Protein AF-A0A7J6HGX5-F1 (afdb_monomer)

Radius of gyration: 16.49 Å; Cα contacts (8 Å, |Δi|>4): 50; chains: 1; bounding box: 38×16×42 Å

Structure (mmCIF, N/CA/C/O backbone):
data_AF-A0A7J6HGX5-F1
#
_entry.id   AF-A0A7J6HGX5-F1
#
loop_
_atom_site.group_PDB
_atom_site.id
_atom_site.type_symbol
_atom_site.label_atom_id
_atom_site.label_alt_id
_atom_site.label_comp_id
_atom_site.label_asym_id
_atom_site.label_entity_id
_atom_site.label_seq_id
_atom_site.pdbx_PDB_ins_code
_atom_site.Cartn_x
_atom_site.Cartn_y
_atom_site.Cartn_z
_atom_site.occupancy
_atom_site.B_iso_or_equiv
_atom_site.auth_seq_id
_atom_site.auth_comp_id
_atom_site.auth_asym_id
_atom_site.auth_atom_id
_atom_site.pdbx_PDB_model_num
ATOM 1 N N . GLU A 1 1 ? 17.273 -6.362 -30.127 1.00 51.91 1 GLU A N 1
ATOM 2 C CA . GLU A 1 1 ? 17.629 -6.023 -28.736 1.00 51.91 1 GLU A CA 1
ATOM 3 C C . GLU A 1 1 ? 17.046 -4.650 -28.428 1.00 51.91 1 GLU A C 1
ATOM 5 O O . GLU A 1 1 ? 17.251 -3.743 -29.227 1.00 51.91 1 GLU A O 1
ATOM 10 N N . ALA A 1 2 ? 16.206 -4.526 -27.397 1.00 48.31 2 ALA A N 1
ATOM 11 C CA . ALA A 1 2 ? 15.590 -3.245 -27.042 1.00 48.31 2 ALA A CA 1
ATOM 12 C C . ALA A 1 2 ? 16.646 -2.295 -26.439 1.00 48.31 2 ALA A C 1
ATOM 14 O O . ALA A 1 2 ? 17.582 -2.782 -25.801 1.00 48.31 2 ALA A O 1
ATOM 15 N N . PRO A 1 3 ? 16.533 -0.965 -26.622 1.00 61.53 3 PRO A N 1
ATOM 16 C CA . PRO A 1 3 ? 17.525 -0.022 -26.112 1.00 61.53 3 PRO A CA 1
ATOM 17 C C . PRO A 1 3 ? 17.670 -0.146 -24.592 1.00 61.53 3 PRO A C 1
ATOM 19 O O . PRO A 1 3 ? 16.670 -0.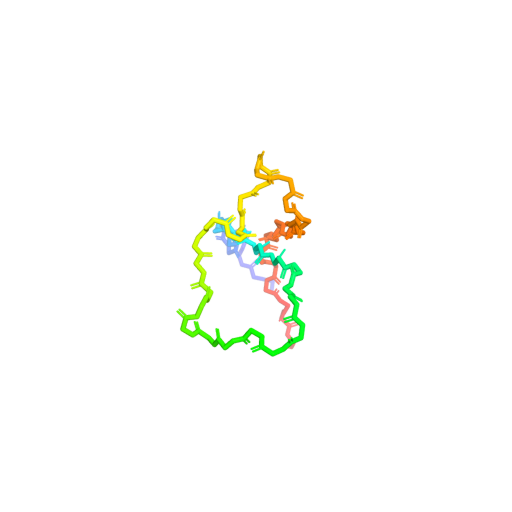221 -23.879 1.00 61.53 3 PRO A O 1
ATOM 22 N N . ALA A 1 4 ? 18.904 -0.089 -24.082 1.00 59.56 4 ALA A N 1
ATOM 23 C CA . ALA A 1 4 ? 19.197 -0.131 -22.644 1.00 59.56 4 ALA A CA 1
ATOM 24 C C . ALA A 1 4 ? 18.507 0.990 -21.829 1.00 59.56 4 ALA A C 1
ATOM 26 O O . ALA A 1 4 ? 18.433 0.902 -20.603 1.00 59.56 4 ALA A O 1
ATOM 27 N N . ASP A 1 5 ? 17.980 2.011 -22.514 1.00 57.97 5 ASP A N 1
ATOM 28 C CA . ASP A 1 5 ? 17.238 3.150 -21.962 1.00 57.97 5 ASP A CA 1
ATOM 29 C C . ASP A 1 5 ? 15.722 2.893 -21.814 1.00 57.97 5 ASP A C 1
ATOM 31 O O . ASP A 1 5 ? 14.985 3.726 -21.299 1.00 57.97 5 ASP A O 1
ATOM 35 N N . MET A 1 6 ? 15.236 1.711 -22.216 1.00 54.78 6 MET A N 1
ATOM 36 C CA . MET A 1 6 ? 13.847 1.274 -22.002 1.00 54.78 6 MET A CA 1
ATOM 37 C C . MET A 1 6 ? 13.666 0.519 -20.672 1.00 54.78 6 MET A C 1
ATOM 39 O O . MET A 1 6 ? 12.719 -0.245 -20.488 1.00 54.78 6 MET A O 1
ATOM 43 N N . GLN A 1 7 ? 14.581 0.728 -19.723 1.00 57.16 7 GLN A N 1
ATOM 44 C CA . GLN A 1 7 ? 14.382 0.325 -18.337 1.00 57.16 7 GLN A CA 1
ATOM 45 C C . GLN A 1 7 ? 13.361 1.278 -17.719 1.00 57.16 7 GLN A C 1
ATOM 47 O O . GLN A 1 7 ? 13.682 2.422 -17.397 1.00 57.16 7 GLN A O 1
ATOM 52 N N . CYS A 1 8 ? 12.120 0.812 -17.586 1.00 58.66 8 CYS A N 1
ATOM 53 C CA . CYS A 1 8 ? 11.057 1.531 -16.895 1.00 58.66 8 CYS A CA 1
ATOM 54 C C . CYS A 1 8 ? 11.548 1.889 -15.477 1.00 58.66 8 CYS A C 1
ATOM 56 O O . CYS A 1 8 ? 11.688 1.025 -14.611 1.00 58.66 8 CYS A O 1
ATOM 58 N N . LYS A 1 9 ? 11.893 3.169 -15.264 1.00 61.88 9 LYS A N 1
ATOM 59 C CA . LYS A 1 9 ? 12.346 3.714 -13.967 1.00 61.88 9 LYS A CA 1
ATOM 60 C C . LYS A 1 9 ? 11.182 3.933 -13.003 1.00 61.88 9 LYS A C 1
ATOM 62 O O . LYS A 1 9 ? 11.411 4.328 -11.857 1.00 61.88 9 LYS A O 1
ATOM 67 N N . ASP A 1 10 ? 9.958 3.686 -13.459 1.00 65.69 10 ASP A N 1
ATOM 68 C CA . ASP A 1 10 ? 8.766 3.809 -12.646 1.00 65.69 10 ASP A CA 1
ATOM 69 C C . ASP A 1 10 ? 8.786 2.746 -11.551 1.00 65.69 10 ASP A C 1
ATOM 71 O O . ASP A 1 10 ? 8.794 1.533 -11.782 1.00 65.69 10 ASP A O 1
ATOM 75 N N . LYS A 1 11 ? 8.846 3.234 -10.315 1.00 67.06 11 LYS A N 1
ATOM 76 C CA . LYS A 1 11 ? 8.786 2.405 -9.120 1.00 67.06 11 LYS A CA 1
ATOM 77 C C . LYS A 1 11 ? 7.328 2.310 -8.715 1.00 67.06 11 LYS A C 1
ATOM 79 O O . LYS A 1 11 ? 6.784 3.254 -8.149 1.00 67.06 11 LYS A O 1
ATOM 84 N N . PHE A 1 12 ? 6.716 1.165 -8.980 1.00 72.94 12 PHE A N 1
ATOM 85 C CA . PHE A 1 12 ? 5.379 0.880 -8.485 1.00 72.94 12 PHE A CA 1
ATOM 86 C C . PHE A 1 12 ? 5.473 0.177 -7.135 1.00 72.94 12 PHE A C 1
ATOM 88 O O . PHE A 1 12 ? 6.238 -0.776 -6.949 1.00 72.94 12 PHE A O 1
ATOM 95 N N . LEU A 1 13 ? 4.679 0.665 -6.189 1.00 78.00 13 LEU A N 1
ATOM 96 C CA . LEU A 1 13 ? 4.439 0.004 -4.921 1.00 78.00 13 LEU A CA 1
ATOM 97 C C . LEU A 1 13 ? 3.031 -0.576 -4.973 1.00 78.00 13 LEU A C 1
ATOM 99 O O . LEU A 1 13 ? 2.055 0.169 -4.967 1.00 78.00 13 LEU A O 1
ATOM 103 N N . LEU A 1 14 ? 2.932 -1.900 -5.038 1.00 80.62 14 LEU A N 1
ATOM 104 C CA . LEU A 1 14 ? 1.664 -2.583 -4.834 1.00 80.62 14 LEU A CA 1
ATOM 105 C C . LEU A 1 14 ? 1.523 -2.880 -3.342 1.00 80.62 14 LEU A C 1
ATOM 107 O O . LEU A 1 14 ? 2.373 -3.570 -2.778 1.00 80.62 14 LEU A O 1
ATOM 111 N N . GLN A 1 15 ? 0.462 -2.371 -2.722 1.00 79.62 15 GLN A N 1
ATOM 112 C CA . GLN A 1 15 ? 0.099 -2.682 -1.342 1.00 79.62 15 GLN A CA 1
ATOM 113 C C . GLN A 1 15 ? -1.204 -3.480 -1.336 1.00 79.62 15 GLN A C 1
ATOM 115 O O . GLN A 1 15 ? -2.133 -3.170 -2.082 1.00 79.62 15 GLN A O 1
ATOM 120 N N . SER A 1 16 ? -1.278 -4.506 -0.495 1.00 82.06 16 SER A N 1
ATOM 121 C CA . SER A 1 16 ? -2.503 -5.276 -0.270 1.00 82.06 16 SER A CA 1
ATOM 122 C C . SER A 1 16 ? -2.716 -5.479 1.222 1.00 82.06 16 SER A C 1
ATOM 124 O O . SER A 1 16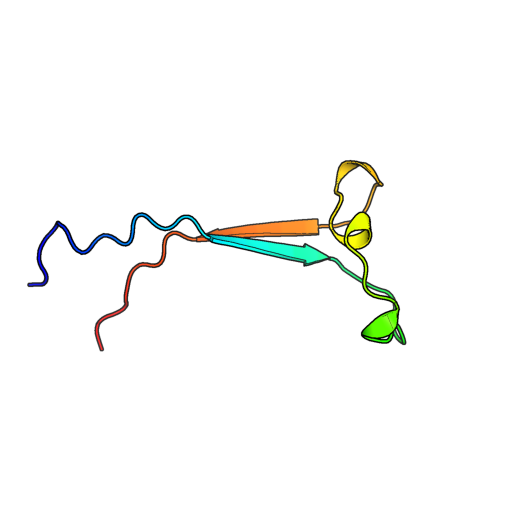 ? -1.758 -5.736 1.944 1.00 82.06 16 SER A O 1
ATOM 126 N N . ALA A 1 17 ? -3.957 -5.344 1.681 1.00 83.88 17 ALA A N 1
ATOM 127 C CA . ALA A 1 17 ? -4.334 -5.512 3.078 1.00 83.88 17 ALA A CA 1
ATOM 128 C C . ALA A 1 17 ? -5.372 -6.628 3.197 1.00 83.88 17 ALA A C 1
ATOM 130 O O . ALA A 1 17 ? -6.272 -6.740 2.359 1.00 83.88 17 ALA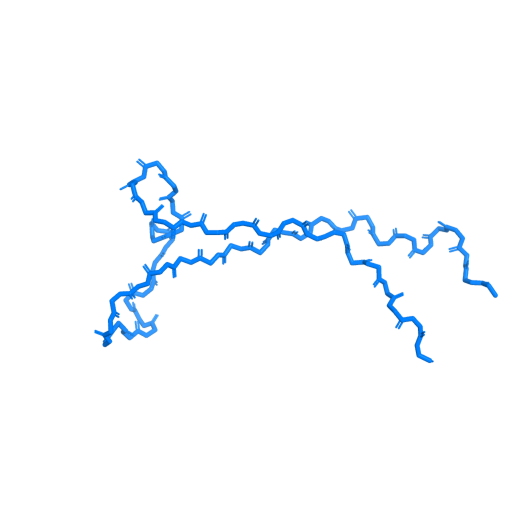 A O 1
ATOM 131 N N . LYS A 1 18 ? -5.253 -7.460 4.234 1.00 82.94 18 LYS A N 1
ATOM 132 C CA . LYS A 1 18 ? -6.265 -8.479 4.522 1.00 82.94 18 LYS A CA 1
ATOM 133 C C . LYS A 1 18 ? -7.459 -7.823 5.210 1.00 82.94 18 LYS A C 1
ATOM 135 O O . LYS A 1 18 ?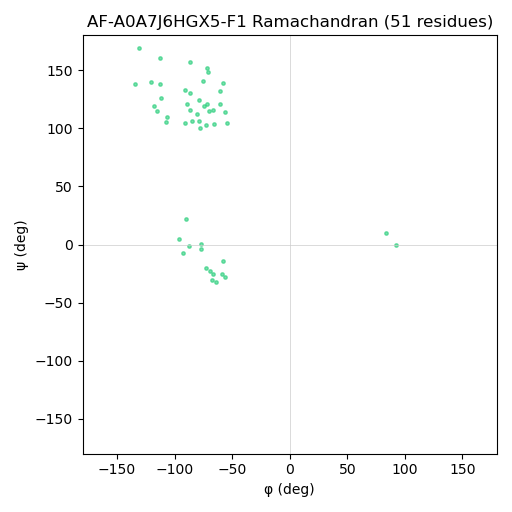 -7.306 -7.214 6.263 1.00 82.94 18 LYS A O 1
ATOM 140 N N . VAL A 1 19 ? -8.642 -7.994 4.632 1.00 82.81 19 VAL A N 1
ATOM 141 C CA . VAL A 1 19 ? -9.909 -7.508 5.191 1.00 82.81 19 VAL A CA 1
ATOM 142 C C . VAL A 1 19 ? -10.796 -8.681 5.609 1.00 82.81 19 VAL A C 1
ATOM 144 O O . VAL A 1 19 ? -10.580 -9.812 5.175 1.00 82.81 19 VAL A O 1
ATOM 147 N N . ASN A 1 20 ? -11.773 -8.417 6.478 1.00 83.50 20 ASN A N 1
ATOM 148 C CA . ASN A 1 20 ? -12.757 -9.419 6.887 1.00 83.50 20 ASN A CA 1
ATOM 149 C C . ASN A 1 20 ? -13.751 -9.722 5.756 1.00 83.50 20 ASN A C 1
ATOM 151 O O . ASN A 1 20 ? -14.055 -8.855 4.931 1.00 83.50 20 ASN A O 1
ATOM 155 N N . ASP A 1 21 ? -14.297 -10.938 5.756 1.00 81.94 21 ASP A N 1
ATOM 156 C CA . ASP A 1 21 ? -15.344 -11.335 4.816 1.00 81.94 21 ASP A CA 1
ATOM 157 C C . ASP A 1 21 ? -16.586 -10.445 4.980 1.00 81.94 21 ASP A C 1
ATOM 159 O O . ASP A 1 21 ? -17.057 -10.196 6.091 1.00 81.94 21 ASP A O 1
ATOM 163 N N . GLY A 1 22 ? -17.115 -9.944 3.861 1.00 84.31 22 GLY A N 1
ATOM 164 C CA . GLY A 1 22 ? -18.276 -9.047 3.842 1.00 84.31 22 GLY A CA 1
ATOM 165 C C . GLY A 1 22 ? -17.952 -7.550 3.861 1.00 84.31 22 GLY A C 1
ATOM 166 O O . GLY A 1 22 ? -18.879 -6.745 3.783 1.00 84.31 22 GLY A O 1
ATOM 167 N N . VAL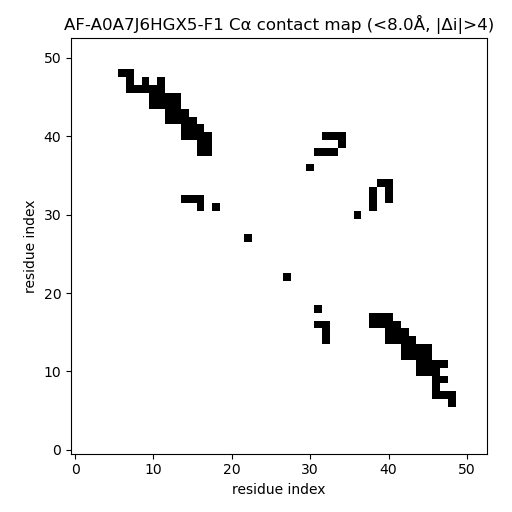 A 1 23 ? -16.672 -7.156 3.902 1.00 85.62 23 VAL A N 1
ATOM 168 C CA . VAL A 1 23 ? -16.270 -5.762 3.646 1.00 85.62 23 VAL A CA 1
ATOM 169 C C . VAL A 1 23 ? -16.695 -5.364 2.232 1.00 85.62 23 VAL A C 1
ATOM 171 O O . VAL A 1 23 ? -16.294 -5.987 1.247 1.00 85.62 23 VAL A O 1
ATOM 174 N N . ALA A 1 24 ? -17.520 -4.323 2.125 1.00 86.56 24 ALA A N 1
ATOM 175 C CA . ALA A 1 24 ? -17.908 -3.768 0.839 1.00 86.56 24 ALA A CA 1
ATOM 176 C C . ALA A 1 24 ? -16.883 -2.725 0.380 1.00 86.56 24 ALA A C 1
ATOM 178 O O . ALA A 1 24 ? -16.197 -2.097 1.183 1.00 86.56 24 ALA A O 1
ATOM 179 N N . ALA A 1 25 ? -16.821 -2.476 -0.930 1.00 83.00 25 ALA A N 1
ATOM 180 C CA . ALA A 1 25 ? -15.856 -1.538 -1.510 1.00 83.00 25 ALA A CA 1
ATOM 181 C C . ALA A 1 25 ? -15.935 -0.114 -0.921 1.00 83.00 25 ALA A C 1
ATOM 183 O O . ALA A 1 25 ? -14.935 0.590 -0.875 1.00 83.00 25 ALA A O 1
ATOM 184 N N . LYS A 1 26 ? -17.117 0.297 -0.445 1.00 88.06 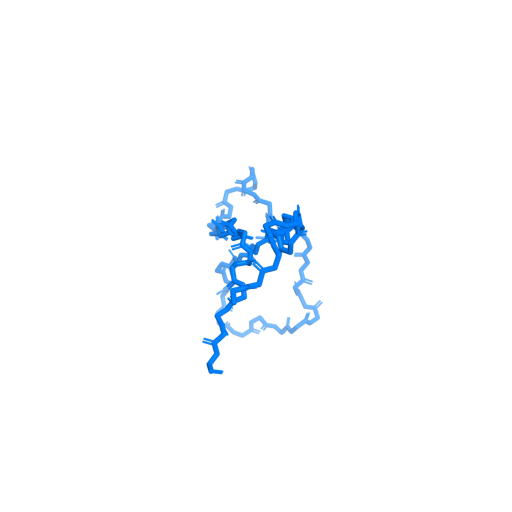26 LYS A N 1
ATOM 185 C CA . LYS A 1 26 ? -17.356 1.595 0.208 1.00 88.06 26 LYS A CA 1
ATOM 186 C C . LYS A 1 26 ? -16.703 1.732 1.588 1.00 88.06 26 LYS A C 1
ATOM 188 O O . LYS A 1 26 ? -16.501 2.851 2.041 1.00 88.06 26 LYS A O 1
ATOM 193 N N . ASP A 1 27 ? -16.417 0.613 2.247 1.00 84.50 27 ASP A N 1
ATOM 194 C CA . ASP A 1 27 ? -15.843 0.574 3.592 1.00 84.50 27 ASP A CA 1
ATOM 195 C C . ASP A 1 27 ? -14.303 0.499 3.536 1.00 84.50 27 ASP A C 1
ATOM 197 O O . ASP A 1 27 ? -13.634 0.632 4.559 1.00 84.50 27 ASP A O 1
ATOM 201 N N . ILE A 1 28 ? -13.732 0.322 2.334 1.00 85.81 28 ILE A N 1
ATOM 202 C CA . ILE A 1 28 ? -12.287 0.323 2.092 1.00 85.81 28 ILE A CA 1
ATOM 203 C C . ILE A 1 28 ? -11.764 1.754 2.231 1.00 85.81 28 ILE A C 1
ATOM 205 O O . ILE A 1 28 ? -12.167 2.656 1.497 1.00 85.81 28 ILE A O 1
ATOM 209 N N . ASN A 1 29 ? -10.824 1.954 3.152 1.00 86.81 29 ASN A N 1
ATOM 210 C CA . ASN A 1 29 ? -10.195 3.246 3.402 1.00 86.81 29 ASN A CA 1
ATOM 211 C C . ASN A 1 29 ? -8.660 3.127 3.440 1.00 86.81 29 ASN A C 1
ATOM 213 O O . ASN A 1 29 ? -8.100 2.031 3.460 1.00 86.81 29 ASN A O 1
ATOM 217 N N . ALA A 1 30 ? -7.969 4.270 3.438 1.00 82.69 30 ALA A N 1
ATOM 218 C CA . ALA A 1 30 ? -6.505 4.312 3.429 1.00 82.69 30 ALA A CA 1
ATOM 219 C C . ALA A 1 30 ? -5.868 3.768 4.724 1.00 82.69 30 ALA A C 1
ATOM 221 O O . ALA A 1 30 ? -4.745 3.271 4.691 1.00 82.69 30 ALA A O 1
ATOM 222 N N . GLU A 1 31 ? -6.583 3.817 5.851 1.00 85.06 31 GLU A N 1
ATOM 223 C CA . GLU A 1 31 ? -6.106 3.303 7.141 1.00 85.06 31 GLU A CA 1
ATOM 224 C C . GLU A 1 31 ? -5.895 1.782 7.103 1.00 85.06 31 GLU A C 1
ATOM 226 O O . GLU A 1 31 ? -4.945 1.274 7.701 1.00 85.06 31 GLU A O 1
ATOM 231 N N . MET A 1 32 ? -6.691 1.050 6.315 1.00 84.19 32 MET A N 1
ATOM 232 C CA . MET A 1 32 ? -6.509 -0.395 6.111 1.00 84.19 32 MET A CA 1
ATOM 233 C C . MET A 1 32 ? -5.133 -0.756 5.531 1.00 84.19 32 MET A C 1
ATOM 235 O O . MET A 1 32 ? -4.639 -1.855 5.769 1.00 84.19 32 MET A O 1
ATOM 239 N N . PHE A 1 33 ? -4.487 0.170 4.820 1.00 82.25 33 PHE A N 1
ATOM 240 C CA . PHE A 1 33 ? -3.151 -0.012 4.245 1.00 82.25 33 PHE A CA 1
ATOM 241 C C . PHE A 1 33 ? -2.031 0.560 5.129 1.00 82.25 33 PHE A C 1
ATOM 243 O O . PHE A 1 33 ? -0.862 0.530 4.739 1.00 82.25 33 PHE A O 1
ATOM 250 N N . ASN A 1 34 ? -2.352 1.053 6.329 1.00 82.38 34 ASN A N 1
ATOM 251 C CA . ASN A 1 34 ? -1.359 1.536 7.279 1.00 82.38 34 ASN A CA 1
ATOM 252 C C . ASN A 1 34 ? -0.817 0.392 8.156 1.00 82.38 34 ASN A C 1
ATOM 254 O O . ASN A 1 34 ? -1.533 -0.183 8.974 1.00 82.38 34 ASN A O 1
ATOM 258 N N . LYS A 1 35 ? 0.483 0.105 8.030 1.00 73.12 35 LYS A N 1
ATOM 259 C CA . LYS A 1 35 ? 1.190 -0.909 8.832 1.00 73.12 35 LYS A CA 1
ATOM 260 C C . LYS A 1 35 ? 1.310 -0.544 10.311 1.00 73.12 35 LYS A C 1
ATOM 262 O O . LYS A 1 35 ? 1.333 -1.434 11.156 1.00 73.12 35 LYS A O 1
ATOM 267 N N . GLU A 1 36 ? 1.384 0.746 10.633 1.00 74.44 36 GLU A N 1
ATOM 268 C CA . GLU A 1 36 ? 1.569 1.229 12.009 1.00 74.44 36 GLU A CA 1
ATOM 269 C C . GLU A 1 36 ? 0.305 1.047 12.860 1.00 74.44 36 GLU A C 1
ATOM 271 O O . GLU A 1 36 ? 0.388 0.959 14.081 1.00 74.44 36 GLU A O 1
ATOM 276 N N . ALA A 1 37 ? -0.855 0.896 12.214 1.00 72.62 37 ALA A N 1
ATOM 277 C CA . ALA A 1 37 ? -2.123 0.568 12.862 1.00 72.62 37 ALA A CA 1
ATOM 278 C C . ALA A 1 37 ? -2.242 -0.924 13.255 1.00 72.62 37 ALA A C 1
ATOM 280 O O . ALA A 1 37 ? -3.268 -1.341 13.787 1.00 72.62 37 ALA A O 1
ATOM 281 N N . GLY A 1 38 ? -1.212 -1.743 12.994 1.00 74.44 38 GLY A N 1
ATOM 282 C CA . GLY A 1 38 ? -1.215 -3.183 13.277 1.00 74.44 38 GLY A CA 1
ATOM 283 C C . GLY A 1 38 ? -1.876 -4.039 12.190 1.00 74.44 38 GLY A C 1
ATOM 284 O O . GLY A 1 38 ? -2.089 -5.234 12.396 1.00 74.44 38 GLY A O 1
ATOM 285 N N . HIS A 1 39 ? -2.194 -3.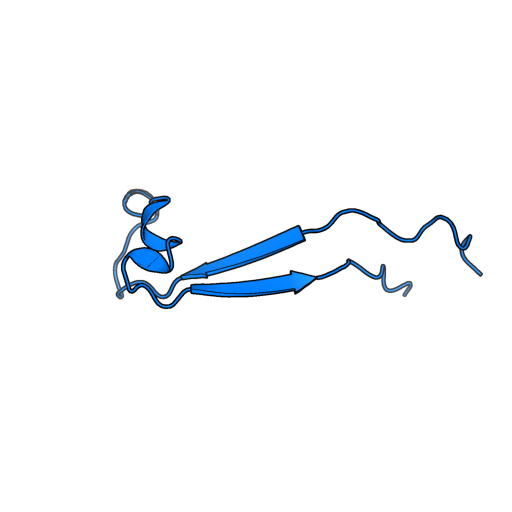457 11.030 1.00 76.88 39 HIS A N 1
ATOM 286 C CA . HIS A 1 39 ? -2.750 -4.187 9.893 1.00 76.88 39 HIS A CA 1
ATOM 287 C C . HIS A 1 39 ? -1.680 -5.015 9.167 1.00 76.88 39 HIS A C 1
ATOM 289 O O . HIS A 1 39 ? -0.550 -4.569 8.954 1.00 76.88 39 HIS A O 1
ATOM 295 N N . ILE A 1 40 ? -2.056 -6.223 8.734 1.00 75.25 40 ILE A N 1
ATOM 296 C CA . ILE A 1 40 ? -1.206 -7.057 7.877 1.00 75.25 40 ILE A CA 1
ATOM 297 C C . I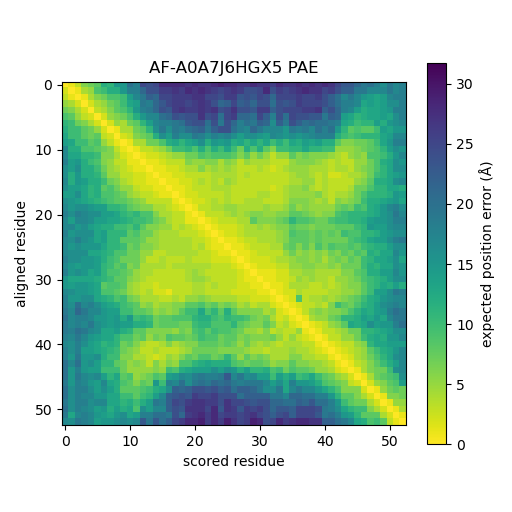LE A 1 40 ? -1.294 -6.506 6.453 1.00 75.25 40 ILE A C 1
ATOM 299 O O . ILE A 1 40 ? -2.274 -6.753 5.743 1.00 75.25 40 ILE A O 1
ATOM 303 N N . VAL A 1 41 ? -0.268 -5.743 6.066 1.00 77.06 41 VAL A N 1
ATOM 304 C CA . VAL A 1 41 ? -0.137 -5.141 4.735 1.00 77.06 41 VAL A CA 1
ATOM 305 C C . VAL A 1 41 ? 1.074 -5.733 4.020 1.00 77.06 41 VAL A C 1
ATOM 307 O O . VAL A 1 41 ? 2.224 -5.517 4.414 1.00 77.06 41 VAL A O 1
ATOM 310 N N . GLU A 1 42 ? 0.809 -6.448 2.936 1.00 78.06 42 GLU A N 1
ATOM 311 C CA . GLU A 1 42 ? 1.830 -7.014 2.060 1.00 78.06 42 GLU A CA 1
ATOM 312 C C . GLU A 1 42 ? 2.236 -5.973 1.012 1.00 78.06 42 GLU A C 1
ATOM 314 O O . GLU A 1 42 ? 1.383 -5.381 0.344 1.00 78.06 42 GLU A O 1
ATOM 319 N N . GLU A 1 43 ? 3.545 -5.756 0.853 1.00 74.50 43 GLU A N 1
ATOM 320 C CA . GLU A 1 43 ? 4.098 -4.790 -0.098 1.00 74.50 43 GLU A CA 1
ATOM 321 C C . GLU A 1 43 ? 4.954 -5.488 -1.150 1.00 74.50 43 GLU A C 1
ATOM 323 O O . GLU A 1 43 ? 5.996 -6.067 -0.849 1.00 74.50 43 GLU A O 1
ATOM 328 N N . CYS A 1 44 ? 4.552 -5.366 -2.410 1.00 69.56 44 CYS A N 1
ATOM 329 C CA . CYS A 1 44 ? 5.332 -5.815 -3.552 1.00 69.56 44 CYS A CA 1
ATOM 330 C C . CYS A 1 44 ? 5.886 -4.596 -4.294 1.00 69.56 44 CYS A C 1
ATOM 332 O O . CYS A 1 44 ? 5.170 -3.907 -5.023 1.00 69.56 44 CYS A O 1
ATOM 334 N N . LYS A 1 45 ? 7.186 -4.337 -4.132 1.00 64.88 45 LYS A N 1
ATOM 335 C CA . LYS A 1 45 ? 7.926 -3.375 -4.960 1.00 64.88 45 LYS A CA 1
ATOM 336 C C . LYS A 1 45 ? 8.393 -4.091 -6.222 1.00 64.88 45 LYS A C 1
ATOM 338 O O . LYS A 1 45 ? 9.319 -4.897 -6.157 1.00 64.88 45 LYS A O 1
ATOM 343 N N . LYS A 1 46 ? 7.763 -3.812 -7.365 1.00 60.16 46 LYS A N 1
ATOM 344 C CA . LYS A 1 46 ? 8.221 -4.321 -8.666 1.00 60.16 46 LYS A CA 1
ATOM 345 C C . LYS A 1 46 ? 8.743 -3.172 -9.522 1.00 60.16 46 LYS A C 1
ATOM 347 O O . LYS A 1 46 ? 8.024 -2.213 -9.780 1.00 60.16 46 LYS A O 1
ATOM 352 N N . LEU A 1 47 ? 9.979 -3.318 -10.000 1.00 58.03 47 LEU A N 1
ATOM 353 C CA . LEU A 1 47 ? 10.388 -2.718 -11.267 1.00 58.03 47 LEU A CA 1
ATOM 354 C C . LEU A 1 47 ? 9.742 -3.563 -12.369 1.00 58.03 47 LEU A C 1
ATOM 356 O O . LEU A 1 47 ? 9.976 -4.771 -12.439 1.00 58.03 47 LEU A O 1
ATOM 360 N N . LEU A 1 48 ? 8.895 -2.957 -13.195 1.00 57.59 48 LEU A N 1
ATOM 361 C CA . LEU A 1 48 ? 8.344 -3.611 -14.378 1.00 57.59 48 LEU A CA 1
ATOM 362 C C . LEU A 1 48 ? 9.486 -3.875 -15.371 1.00 57.59 48 LEU A C 1
ATOM 364 O O . LEU A 1 48 ? 9.934 -2.965 -16.063 1.00 57.59 48 LEU A O 1
ATOM 368 N N . LEU A 1 49 ? 9.951 -5.122 -15.461 1.00 56.53 49 LEU A N 1
ATOM 369 C CA . LEU A 1 49 ? 10.618 -5.593 -16.673 1.00 56.53 49 LEU A CA 1
ATOM 370 C C . LEU A 1 49 ? 9.513 -5.950 -17.672 1.00 56.53 49 LEU A C 1
ATOM 372 O O . LEU A 1 49 ? 8.757 -6.894 -17.444 1.00 56.53 49 LEU A O 1
ATOM 376 N N . PHE A 1 50 ? 9.399 -5.183 -18.757 1.00 52.91 50 PHE A N 1
ATOM 377 C CA . PHE A 1 50 ? 8.590 -5.566 -19.913 1.00 52.91 50 PHE A CA 1
ATOM 378 C C . PHE A 1 50 ? 9.068 -6.938 -20.412 1.00 52.91 50 PHE A C 1
ATOM 380 O O . PHE A 1 50 ? 10.202 -7.073 -20.869 1.00 52.91 50 PHE A O 1
ATOM 387 N N . LEU A 1 51 ? 8.221 -7.963 -20.306 1.00 52.72 51 LEU A N 1
ATOM 388 C CA . LEU A 1 51 ? 8.459 -9.255 -20.941 1.00 52.72 51 LEU A CA 1
ATOM 389 C C . LEU A 1 51 ? 8.083 -9.106 -22.423 1.00 52.72 51 LEU A C 1
ATOM 391 O O . LEU A 1 51 ? 6.903 -8.987 -22.746 1.00 52.72 51 LEU A O 1
ATOM 395 N N . LEU A 1 52 ? 9.081 -9.050 -23.307 1.00 50.91 52 LEU A N 1
ATOM 396 C CA . LEU A 1 52 ? 8.864 -9.144 -24.751 1.00 50.91 52 LEU A CA 1
ATOM 397 C C . LEU A 1 52 ? 8.435 -10.593 -25.053 1.00 50.91 52 LEU A C 1
ATOM 399 O O . LEU A 1 52 ? 9.213 -11.512 -24.792 1.00 50.91 52 LEU A O 1
ATOM 403 N N . VAL A 1 53 ? 7.201 -10.786 -25.523 1.00 45.47 53 VAL A N 1
ATOM 404 C CA . VAL A 1 53 ? 6.726 -12.054 -26.110 1.00 45.47 53 VAL A CA 1
ATOM 405 C C . VAL A 1 53 ? 7.037 -12.045 -27.598 1.00 45.47 53 VAL A C 1
ATOM 407 O O . VAL A 1 53 ? 6.813 -10.981 -28.219 1.00 45.47 53 VAL A O 1
#

Solvent-accessible surface area (backbone atoms only — not comparable to full-atom values): 3720 Å² total; per-residue (Å²): 132,80,66,88,83,71,62,55,80,61,78,46,75,47,75,49,52,81,75,66,92,86,72,50,81,88,76,66,57,75,68,56,64,33,57,89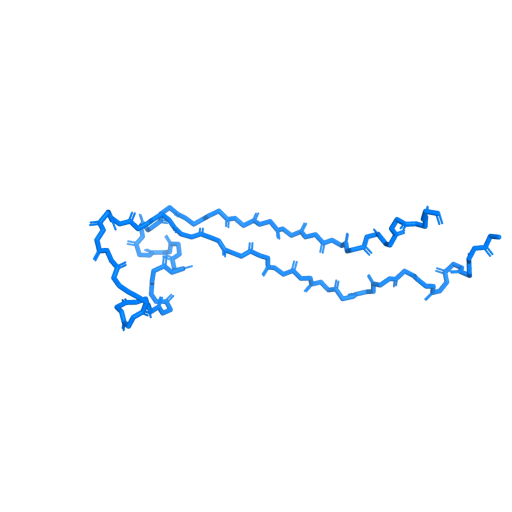,80,72,38,66,53,53,74,49,78,46,69,62,73,82,79,85,127

InterPro domains:
  IPR008962 PapD-like superfamily [SSF49354] (6-50)
  IPR013783 Immunoglobulin-like fold [G3DSA:2.60.40.10] (1-50)
  IPR016763 Vesicle-associated membrane-protein-associated protein [PTHR10809] (1-50)

Foldseek 3Di:
DDDPVPQQPDWDKDKDWDDDPPDDPVNDDPVSRDVVVVTDIDIDTDRDDPDDD

pLDDT: mean 71.68, std 12.39, range [45.47, 88.06]

Secondary structure (DSSP, 8-state):
---TT-----EEEEEEE---TT--GGG--GGGG-GGGT--EEEEEEE------

Organism: Cannabis sativa (NCBI:txid3483)

Mean predicted aligned error: 10.55 Å

Sequence (53 aa):
EAPADMQCKDKFLLQSAKVNDGVAAKDINAEMFNKEAGHIVEECKKLLLFLLV